Protein AF-A0A7C4CR99-F1 (afdb_monomer)

Secondary structure (DSSP, 8-state):
-HHHHHHHHHHTS---B----SSHHHHHHHHHHHHHHHIIIIITTTSS-HHHHHHHHHTB-

Nearest PDB structures (foldseek):
  1lso-assembly1_B  TM=8.759E-01  e=4.147E-02  Homo sapiens
  3f3s-assembly1_A  TM=8.271E-01  e=1.455E+00  Homo sapiens
  3ado-assembly1_A  TM=8.248E-01  e=1.639E+00  Oryctolagus cuniculus
  6qv3-assembly1_A  TM=6.940E-01  e=6.040E+00  Thermochaetoides thermophila
  5lge-assembly1_A  TM=4.169E-01  e=8.621E+00  Homo sapiens

Radius of gyration: 11.03 Å; Cα contacts (8 Å, |Δi|>4): 62; chains: 1; bounding box: 25×17×28 Å

Foldseek 3Di:
DLLVVLLCCCQVVVAQEERDDPDVVVVVVSLVVSLVCCCVPQPVVVNDDPVSSVSSSVSYD

pLDDT: mean 96.51, std 2.34, range [80.75, 98.12]

Solvent-accessible surface area (backbone atoms only — not comparable to full-atom values): 3458 Å² total; per-residue (Å²): 107,70,52,58,50,48,49,46,40,18,61,74,66,64,36,78,35,78,68,84,65,100,42,70,70,57,41,53,51,38,52,53,50,48,52,55,50,45,43,64,68,25,34,77,65,72,75,40,52,72,68,60,51,51,56,30,51,73,26,52,80

Sequence (61 aa):
MGSQIAQLLSRVGKYSVVLVDVSDDIVGKALKFIEAYLRKYFVEKGKMTEGEMEEVLSRIR

Mean predicted aligned error: 2.14 Å

Structure (mmCIF, N/CA/C/O backbone):
data_AF-A0A7C4CR99-F1
#
_entry.id   AF-A0A7C4CR99-F1
#
loop_
_atom_site.group_PDB
_atom_site.id
_atom_site.type_symbol
_atom_site.label_atom_id
_atom_site.label_alt_id
_atom_site.label_comp_id
_atom_site.label_asym_id
_atom_site.label_entity_id
_atom_site.label_seq_id
_atom_site.pdbx_PDB_ins_code
_atom_site.Cartn_x
_atom_site.Cartn_y
_atom_site.Cartn_z
_atom_site.occupancy
_atom_site.B_iso_or_equiv
_atom_site.auth_seq_id
_atom_site.auth_comp_id
_atom_site.auth_asym_id
_atom_site.auth_atom_id
_atom_site.pdbx_PDB_model_num
ATOM 1 N N . MET A 1 1 ? 7.341 11.098 -4.178 1.00 80.75 1 MET A N 1
ATOM 2 C CA . MET A 1 1 ? 6.205 11.566 -5.002 1.00 80.75 1 MET A CA 1
ATOM 3 C C . MET A 1 1 ? 5.444 10.403 -5.632 1.00 80.75 1 MET A C 1
ATOM 5 O O . MET A 1 1 ? 4.288 10.239 -5.274 1.00 80.75 1 MET A O 1
ATOM 9 N N . GLY A 1 2 ? 6.055 9.556 -6.477 1.00 93.38 2 GLY A N 1
ATOM 10 C CA . GLY A 1 2 ? 5.355 8.414 -7.105 1.00 93.38 2 GLY A CA 1
ATOM 11 C C . GLY A 1 2 ? 4.642 7.483 -6.112 1.00 93.38 2 GLY A C 1
ATOM 12 O O . GLY A 1 2 ? 3.460 7.198 -6.273 1.00 93.38 2 GLY A O 1
ATOM 13 N N . SER A 1 3 ? 5.308 7.130 -5.008 1.00 94.56 3 SER A N 1
ATOM 14 C CA . SER A 1 3 ? 4.727 6.325 -3.922 1.00 94.56 3 SER A CA 1
ATOM 15 C C . SER A 1 3 ? 3.467 6.934 -3.289 1.00 94.56 3 SER A C 1
ATOM 17 O O . SER A 1 3 ? 2.500 6.229 -3.018 1.00 94.56 3 SER A O 1
ATOM 19 N N . GLN A 1 4 ? 3.444 8.252 -3.086 1.00 95.19 4 GLN A N 1
ATOM 20 C CA . GLN A 1 4 ? 2.300 8.959 -2.500 1.00 95.19 4 GLN A CA 1
ATOM 21 C C . GLN A 1 4 ? 1.122 9.041 -3.475 1.00 95.19 4 GLN A C 1
ATOM 23 O O . GLN A 1 4 ? -0.029 8.942 -3.054 1.00 95.19 4 GLN A O 1
ATOM 28 N N . ILE A 1 5 ? 1.398 9.190 -4.776 1.00 97.00 5 ILE A N 1
ATOM 29 C CA . ILE A 1 5 ? 0.366 9.151 -5.819 1.00 97.00 5 ILE A CA 1
ATOM 30 C C . ILE A 1 5 ? -0.246 7.751 -5.876 1.00 97.00 5 ILE A C 1
ATOM 32 O O . ILE A 1 5 ? -1.468 7.623 -5.820 1.00 97.00 5 ILE A O 1
ATOM 36 N N . ALA A 1 6 ? 0.590 6.710 -5.911 1.00 97.31 6 ALA A N 1
ATOM 37 C CA . ALA A 1 6 ? 0.125 5.327 -5.932 1.00 97.31 6 ALA A CA 1
ATOM 38 C C . ALA A 1 6 ? -0.745 5.006 -4.712 1.00 97.31 6 ALA A C 1
ATOM 40 O O . ALA A 1 6 ? -1.857 4.507 -4.864 1.00 97.31 6 ALA A O 1
ATOM 41 N N . GLN A 1 7 ? -0.293 5.400 -3.520 1.00 96.62 7 GLN A N 1
ATOM 42 C CA . GLN A 1 7 ? -1.059 5.282 -2.283 1.00 96.62 7 GLN A CA 1
ATOM 43 C C . GLN A 1 7 ? -2.403 6.021 -2.347 1.00 96.62 7 GLN A C 1
ATOM 45 O O . GLN A 1 7 ? -3.418 5.505 -1.881 1.00 96.62 7 GLN A O 1
ATOM 50 N N . LEU A 1 8 ? -2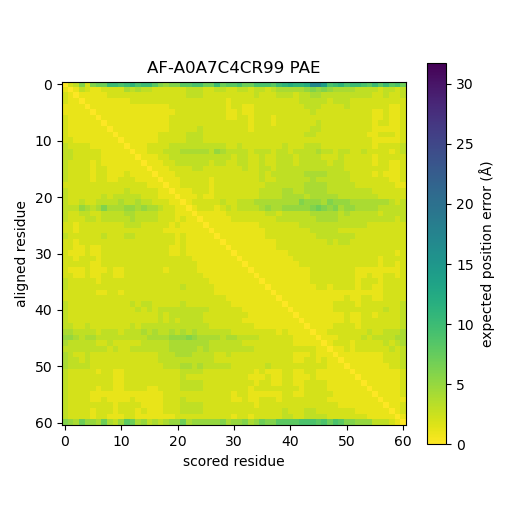.433 7.253 -2.860 1.00 97.19 8 LEU A N 1
ATOM 51 C CA . LEU A 1 8 ? -3.662 8.041 -2.925 1.00 97.19 8 LEU A CA 1
ATOM 52 C C . LEU A 1 8 ? -4.683 7.391 -3.866 1.00 97.19 8 LEU A C 1
ATOM 54 O O . LEU A 1 8 ? -5.851 7.241 -3.495 1.00 97.19 8 LEU A O 1
ATOM 58 N N . LEU A 1 9 ? -4.234 6.978 -5.053 1.00 97.62 9 LEU A N 1
ATOM 59 C CA . LEU A 1 9 ? -5.070 6.339 -6.067 1.00 97.62 9 LEU A CA 1
ATOM 60 C C . LEU A 1 9 ? -5.598 4.978 -5.600 1.00 97.62 9 LEU A C 1
ATOM 62 O O . LEU A 1 9 ? -6.784 4.703 -5.779 1.00 97.62 9 LEU A O 1
ATOM 66 N N . SER A 1 10 ? -4.773 4.162 -4.941 1.00 97.06 10 SER A N 1
ATOM 67 C CA . SER A 1 10 ? -5.215 2.865 -4.420 1.00 97.06 10 SER A CA 1
ATOM 68 C C . SER A 1 10 ? -6.126 2.999 -3.196 1.00 97.06 10 SER A C 1
ATOM 70 O O . SER A 1 10 ? -7.105 2.264 -3.067 1.00 97.06 10 SER A O 1
ATOM 72 N N . ARG A 1 11 ? -5.869 3.966 -2.303 1.00 96.44 11 ARG A N 1
ATOM 73 C CA . ARG A 1 11 ? -6.643 4.151 -1.063 1.00 96.44 11 ARG A CA 1
ATOM 74 C C . ARG A 1 11 ? -7.985 4.831 -1.270 1.00 96.44 11 ARG A C 1
ATOM 76 O O . ARG A 1 11 ? -8.990 4.343 -0.752 1.00 96.44 11 ARG A O 1
ATOM 83 N N . VAL A 1 12 ? -7.977 5.975 -1.952 1.00 96.38 12 VAL A N 1
ATOM 84 C CA . VAL A 1 12 ? -9.154 6.841 -2.118 1.00 96.38 12 VAL A CA 1
ATOM 85 C C . VAL A 1 12 ? -9.876 6.501 -3.412 1.00 96.38 12 VAL A C 1
ATOM 87 O O . VAL A 1 12 ? -11.084 6.3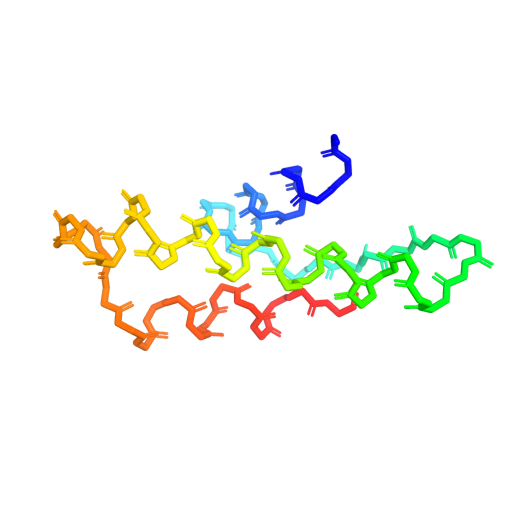03 -3.394 1.00 96.38 12 VAL A O 1
ATOM 90 N N . GLY A 1 13 ? -9.132 6.378 -4.514 1.00 95.44 13 GLY A N 1
ATOM 91 C CA . GLY A 1 13 ? -9.694 6.020 -5.818 1.00 95.44 13 GLY A CA 1
ATOM 92 C C . GLY A 1 13 ? -10.050 4.538 -5.961 1.00 95.44 13 GLY A C 1
ATOM 93 O O . GLY A 1 13 ? -10.772 4.185 -6.885 1.00 95.44 13 GLY A O 1
ATOM 94 N N . LYS A 1 14 ? -9.558 3.673 -5.059 1.00 96.81 14 LYS A N 1
ATOM 95 C CA . LYS A 1 14 ? -9.726 2.206 -5.111 1.00 96.81 14 LYS A CA 1
ATOM 96 C C . LYS A 1 14 ? -9.238 1.582 -6.424 1.00 96.81 14 LYS A C 1
ATOM 98 O O . LYS A 1 14 ? -9.652 0.480 -6.780 1.00 96.81 14 LYS A O 1
ATOM 103 N N . TYR A 1 15 ? -8.328 2.260 -7.120 1.00 97.81 15 TYR A N 1
ATOM 104 C CA . TYR A 1 15 ? -7.779 1.791 -8.386 1.00 97.81 15 TYR A CA 1
ATOM 105 C C . TYR A 1 15 ? -6.693 0.744 -8.173 1.00 97.81 15 TYR A C 1
ATOM 107 O O . TYR A 1 15 ? -5.929 0.820 -7.211 1.00 97.81 15 TYR A O 1
ATOM 115 N N . SER A 1 16 ? -6.589 -0.191 -9.119 1.00 97.44 16 SER A N 1
ATOM 116 C CA . SER A 1 16 ? -5.368 -0.975 -9.287 1.00 97.44 16 SER A CA 1
ATOM 117 C C . SER A 1 16 ? -4.308 -0.064 -9.900 1.00 97.44 16 SER A C 1
ATOM 119 O O . SER A 1 16 ? -4.535 0.523 -10.957 1.00 97.44 16 SER A O 1
ATOM 121 N N . VAL A 1 17 ? -3.167 0.070 -9.237 1.00 97.56 17 VAL A N 1
ATOM 122 C CA . VAL A 1 17 ? -2.072 0.954 -9.645 1.00 97.56 17 VAL A CA 1
ATOM 123 C C . VAL A 1 17 ? -0.848 0.105 -9.933 1.00 97.56 17 VAL A C 1
ATOM 125 O O . VAL A 1 17 ? -0.535 -0.783 -9.149 1.00 97.56 17 VAL A O 1
ATOM 128 N N . VAL A 1 18 ? -0.154 0.397 -11.031 1.00 96.94 18 VAL A N 1
ATOM 129 C CA . VAL A 1 18 ? 1.154 -0.199 -11.317 1.00 96.94 18 VAL A CA 1
ATOM 130 C C . VAL A 1 18 ? 2.237 0.814 -10.955 1.00 96.94 18 VAL A C 1
ATOM 132 O O . VAL A 1 18 ? 2.239 1.930 -11.483 1.00 96.94 18 VAL A O 1
ATOM 135 N N . LEU A 1 19 ? 3.123 0.456 -10.030 1.00 95.62 19 LEU A N 1
ATOM 136 C CA . LEU A 1 19 ? 4.246 1.271 -9.589 1.00 95.62 19 LEU A CA 1
ATOM 137 C C . LEU A 1 19 ? 5.516 0.812 -10.308 1.00 95.62 19 LEU A C 1
ATOM 139 O O . LEU A 1 19 ? 6.095 -0.217 -9.985 1.00 95.62 19 LEU A O 1
ATOM 143 N N . VAL A 1 20 ? 5.963 1.615 -11.270 1.00 96.38 20 VAL A N 1
ATOM 144 C CA . VAL A 1 20 ? 7.157 1.329 -12.073 1.00 96.38 20 VAL A CA 1
ATOM 145 C C . VAL A 1 20 ? 8.286 2.270 -11.677 1.00 96.38 20 VAL A C 1
ATOM 147 O O . VAL A 1 20 ? 8.066 3.469 -11.499 1.00 96.38 20 VAL A O 1
ATOM 150 N N . ASP A 1 21 ? 9.496 1.730 -11.587 1.00 96.38 21 ASP A N 1
ATOM 151 C CA . ASP A 1 21 ? 10.737 2.490 -11.459 1.00 96.38 21 ASP A CA 1
ATOM 152 C C . ASP A 1 21 ? 11.852 1.782 -12.254 1.00 96.38 21 ASP A C 1
ATOM 154 O O . ASP A 1 21 ? 11.649 0.691 -12.786 1.00 96.38 21 ASP A O 1
ATOM 158 N N . VAL A 1 22 ? 13.035 2.389 -12.352 1.00 96.75 22 VAL A N 1
ATOM 159 C CA . VAL A 1 22 ? 14.182 1.826 -13.091 1.00 96.75 22 VAL A CA 1
ATOM 160 C C . VAL A 1 22 ? 14.828 0.619 -12.399 1.00 96.75 22 VAL A C 1
ATOM 162 O O . VAL A 1 22 ? 15.671 -0.048 -12.993 1.00 96.75 22 VAL A O 1
ATOM 165 N N . SER A 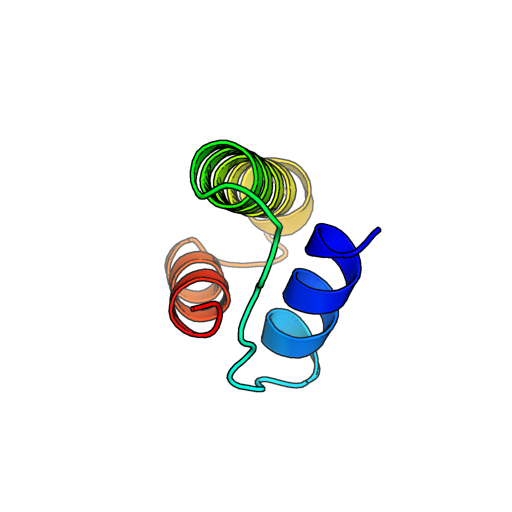1 23 ? 14.479 0.355 -11.138 1.00 96.12 23 SER A N 1
ATOM 166 C CA . SER A 1 23 ? 15.029 -0.733 -10.329 1.00 96.12 23 SER A CA 1
ATOM 167 C C . SER A 1 23 ? 13.996 -1.247 -9.327 1.00 96.12 23 SER A C 1
ATOM 169 O O . SER A 1 23 ? 13.358 -0.460 -8.620 1.00 96.12 23 SER A O 1
ATOM 171 N N . ASP A 1 24 ? 13.908 -2.571 -9.203 1.00 95.31 24 ASP A N 1
ATOM 172 C CA . ASP A 1 24 ? 13.018 -3.250 -8.254 1.00 95.31 24 ASP A CA 1
ATOM 173 C C . ASP A 1 24 ? 13.322 -2.887 -6.793 1.00 95.31 24 ASP A C 1
ATOM 175 O O . ASP A 1 24 ? 12.416 -2.826 -5.961 1.00 95.31 24 ASP A O 1
ATOM 179 N N . ASP A 1 25 ? 14.575 -2.557 -6.465 1.00 96.44 25 ASP A N 1
ATOM 180 C CA . ASP A 1 25 ? 14.954 -2.111 -5.121 1.00 96.44 25 ASP A CA 1
ATOM 181 C C . ASP A 1 25 ? 14.268 -0.794 -4.742 1.00 96.44 25 ASP A C 1
ATOM 183 O O . ASP A 1 25 ? 13.920 -0.566 -3.577 1.00 96.44 25 ASP A O 1
ATOM 187 N N . ILE A 1 26 ? 14.076 0.096 -5.720 1.00 96.50 26 ILE A N 1
ATOM 188 C CA . ILE A 1 26 ? 13.405 1.381 -5.513 1.00 96.50 26 ILE A CA 1
ATOM 189 C C . ILE A 1 26 ? 11.910 1.143 -5.305 1.00 96.50 26 ILE A C 1
ATOM 191 O O . ILE A 1 26 ? 11.336 1.683 -4.353 1.00 96.50 26 ILE A O 1
ATOM 195 N N . VAL A 1 27 ? 11.304 0.272 -6.117 1.00 96.25 27 VAL A N 1
ATOM 196 C CA . VAL A 1 27 ? 9.900 -0.142 -5.972 1.0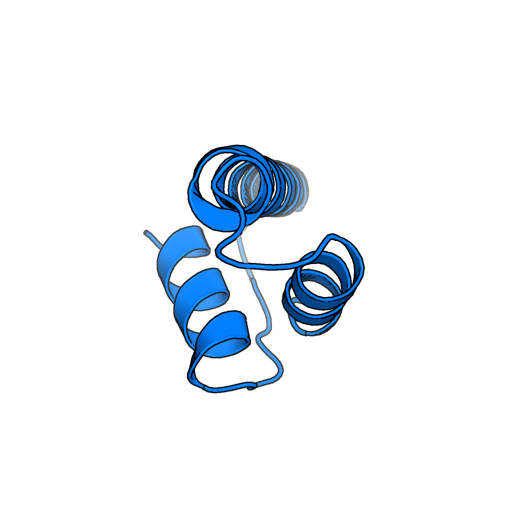0 96.25 27 VAL A CA 1
ATOM 197 C C . VAL A 1 27 ? 9.670 -0.784 -4.600 1.00 96.25 27 VAL A C 1
ATOM 199 O O . VAL A 1 27 ? 8.772 -0.373 -3.864 1.00 96.25 27 VAL A O 1
ATOM 202 N N . GLY A 1 28 ? 10.536 -1.706 -4.177 1.00 96.44 28 GLY A N 1
ATOM 203 C CA . GLY A 1 28 ? 10.451 -2.353 -2.867 1.00 96.44 28 GLY A CA 1
ATOM 204 C C . GLY A 1 28 ? 10.562 -1.367 -1.698 1.00 96.44 28 GLY A C 1
ATOM 205 O O . GL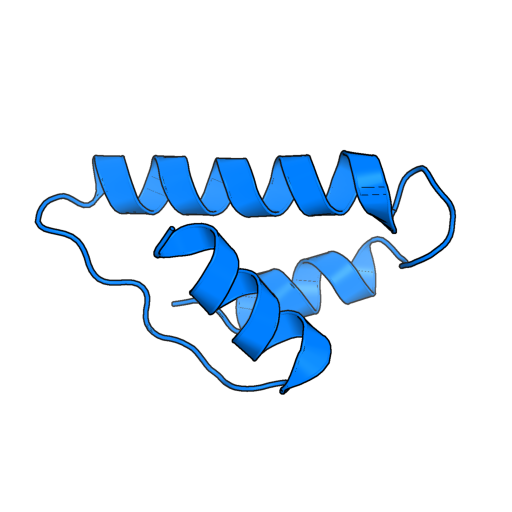Y A 1 28 ? 9.802 -1.453 -0.728 1.00 96.44 28 GLY A O 1
ATOM 206 N N . LYS A 1 29 ? 11.463 -0.378 -1.783 1.00 96.50 29 LYS A N 1
ATOM 207 C CA . LYS A 1 29 ? 11.559 0.705 -0.786 1.00 96.50 29 LYS A CA 1
ATOM 208 C C . LYS A 1 29 ? 10.305 1.577 -0.770 1.00 96.50 29 LYS A C 1
ATOM 210 O O . LYS A 1 29 ? 9.845 1.957 0.307 1.00 96.50 29 LYS A O 1
ATOM 215 N N . ALA A 1 30 ? 9.742 1.881 -1.937 1.00 96.38 30 ALA A N 1
ATOM 216 C CA . ALA A 1 30 ? 8.516 2.658 -2.053 1.00 96.38 30 ALA A CA 1
ATOM 217 C C . ALA A 1 30 ? 7.315 1.934 -1.423 1.00 96.38 30 ALA A C 1
ATOM 219 O O . ALA A 1 30 ? 6.567 2.565 -0.676 1.00 96.38 30 ALA A O 1
ATOM 220 N N . LEU A 1 31 ? 7.169 0.624 -1.641 1.00 96.88 31 LEU A N 1
ATOM 221 C CA . LEU A 1 31 ? 6.109 -0.186 -1.028 1.00 96.88 31 LEU A CA 1
ATOM 222 C C . LEU A 1 31 ? 6.219 -0.207 0.502 1.00 96.88 31 LEU A C 1
ATOM 224 O O . LEU A 1 31 ? 5.246 0.103 1.190 1.00 96.88 31 LEU A O 1
ATOM 228 N N . LYS A 1 32 ? 7.420 -0.453 1.041 1.00 96.88 32 LYS A N 1
ATOM 229 C CA . LYS A 1 32 ? 7.672 -0.403 2.495 1.00 96.88 32 LYS A CA 1
ATOM 230 C C . LYS A 1 32 ? 7.373 0.972 3.090 1.00 96.88 32 LYS A C 1
ATOM 232 O O . LYS A 1 32 ? 6.838 1.074 4.191 1.00 96.88 32 LYS A O 1
ATOM 237 N N . PHE A 1 33 ? 7.702 2.042 2.364 1.00 96.94 33 PHE A N 1
ATOM 238 C CA . PHE A 1 33 ? 7.372 3.400 2.786 1.00 96.94 33 PHE A CA 1
ATOM 239 C C . PHE A 1 33 ? 5.854 3.627 2.852 1.00 96.94 33 PHE A C 1
ATOM 241 O O . PHE A 1 33 ? 5.372 4.201 3.829 1.00 96.94 33 PHE A O 1
ATOM 248 N N . ILE A 1 34 ? 5.101 3.171 1.844 1.00 97.44 34 ILE A N 1
ATOM 249 C CA . ILE A 1 34 ? 3.634 3.288 1.815 1.00 97.44 34 ILE A CA 1
ATOM 250 C C . ILE A 1 34 ? 3.016 2.527 2.991 1.00 97.44 34 ILE A C 1
ATOM 252 O O . ILE A 1 34 ? 2.189 3.095 3.705 1.00 97.44 34 ILE A O 1
ATOM 256 N N . GLU A 1 35 ? 3.444 1.285 3.228 1.00 97.75 35 GLU A N 1
ATOM 257 C CA . GLU A 1 35 ? 2.975 0.466 4.350 1.00 97.75 35 GLU A CA 1
ATOM 258 C C . GLU A 1 35 ? 3.241 1.154 5.695 1.00 97.75 35 GLU A C 1
ATOM 260 O O . GLU A 1 35 ? 2.312 1.380 6.473 1.00 97.75 35 GLU A O 1
ATOM 265 N N . ALA A 1 36 ? 4.487 1.564 5.954 1.00 97.75 36 ALA A N 1
ATOM 266 C CA . ALA A 1 36 ? 4.859 2.214 7.209 1.00 97.75 36 ALA A CA 1
ATOM 267 C C . ALA A 1 36 ? 4.075 3.517 7.439 1.00 97.75 36 ALA A C 1
ATOM 269 O O . ALA A 1 36 ? 3.659 3.819 8.560 1.00 97.75 36 ALA A O 1
ATOM 270 N N . TYR A 1 37 ? 3.843 4.290 6.376 1.00 97.25 37 TYR A N 1
ATOM 271 C CA . TYR A 1 37 ? 3.062 5.518 6.447 1.00 97.25 37 TYR A CA 1
ATOM 272 C C . TYR A 1 37 ? 1.581 5.244 6.751 1.00 97.25 37 TYR A C 1
ATOM 274 O O . TYR A 1 37 ? 0.996 5.923 7.600 1.00 97.25 37 TYR A O 1
ATOM 282 N N . LEU A 1 38 ? 0.964 4.259 6.087 1.00 97.56 38 LEU A N 1
ATOM 283 C CA . LEU A 1 38 ? -0.425 3.866 6.347 1.00 97.56 38 LEU A CA 1
ATOM 284 C C . LEU A 1 38 ? -0.596 3.357 7.780 1.00 97.56 38 LEU A C 1
ATOM 286 O O . LEU A 1 38 ? -1.497 3.823 8.483 1.00 97.56 38 LEU A O 1
ATOM 290 N N . ARG A 1 39 ? 0.316 2.495 8.240 1.00 98.12 39 ARG A N 1
ATOM 291 C CA . ARG A 1 39 ? 0.321 1.974 9.608 1.00 98.12 39 ARG A CA 1
ATOM 292 C C . ARG A 1 39 ? 0.379 3.111 10.634 1.00 98.12 39 ARG A C 1
ATOM 294 O O . ARG A 1 39 ? -0.537 3.254 11.438 1.00 98.12 39 ARG A O 1
ATOM 301 N N . LYS A 1 40 ? 1.376 3.998 10.529 1.00 97.75 40 LYS A N 1
ATOM 302 C CA . LYS A 1 40 ? 1.613 5.091 11.492 1.00 97.75 40 LYS A CA 1
ATOM 303 C C . LYS A 1 40 ? 0.513 6.156 11.528 1.00 97.75 40 LYS A C 1
ATOM 305 O O . LYS A 1 40 ? 0.189 6.703 12.581 1.00 97.75 40 LYS A O 1
ATOM 310 N N . TYR A 1 41 ? -0.025 6.547 10.371 1.00 97.25 41 TYR A N 1
ATOM 311 C CA . TYR A 1 41 ? -0.916 7.714 10.293 1.00 97.25 41 TYR A CA 1
ATOM 312 C C . TYR A 1 41 ? -2.400 7.377 10.174 1.00 97.25 41 TYR A C 1
ATOM 314 O O . TYR A 1 41 ? -3.226 8.253 10.454 1.00 97.25 41 TYR A O 1
ATOM 322 N N . PHE A 1 42 ? -2.744 6.147 9.789 1.00 97.25 42 PHE A N 1
ATOM 323 C CA . PHE A 1 42 ? -4.130 5.722 9.622 1.00 97.25 42 PHE A CA 1
ATOM 324 C C . PHE A 1 42 ? -4.497 4.583 10.560 1.00 97.25 42 PHE A C 1
ATOM 326 O O . PHE A 1 42 ? -5.464 4.745 11.300 1.00 97.25 42 PHE A O 1
ATOM 333 N N . VAL A 1 43 ? -3.717 3.500 10.594 1.00 97.56 43 VAL A N 1
ATOM 334 C CA . VAL A 1 43 ? -4.043 2.334 11.430 1.00 97.56 43 VAL A CA 1
ATOM 335 C C . VAL A 1 43 ? -3.881 2.646 12.914 1.00 97.56 43 VAL A C 1
ATOM 337 O O . VAL A 1 43 ? -4.853 2.596 13.661 1.00 97.56 43 VAL A O 1
ATOM 340 N N . GLU A 1 44 ? -2.696 3.089 13.341 1.00 98.00 44 GLU A N 1
ATOM 341 C CA . GLU A 1 44 ? -2.417 3.436 14.748 1.00 98.00 44 GLU A CA 1
ATOM 342 C C . GLU A 1 44 ? -3.312 4.567 15.274 1.00 98.00 44 GLU A C 1
ATOM 344 O O . GLU A 1 44 ? -3.536 4.694 16.475 1.00 98.00 44 GLU A O 1
ATOM 349 N N . LYS A 1 45 ? -3.854 5.395 14.374 1.00 97.69 45 LYS A N 1
ATOM 350 C CA . LYS A 1 45 ? -4.781 6.481 14.717 1.00 97.69 45 LYS A CA 1
ATOM 351 C C . LYS A 1 45 ? -6.255 6.068 14.664 1.00 97.69 45 LYS A C 1
ATOM 353 O O . LYS A 1 45 ? -7.110 6.945 14.776 1.00 97.69 45 LYS A O 1
ATOM 358 N N . GLY A 1 46 ? -6.559 4.788 14.437 1.00 96.94 46 GLY A N 1
ATOM 359 C CA . GLY A 1 46 ? -7.924 4.257 14.357 1.00 96.94 46 GLY A CA 1
ATOM 360 C C . GLY A 1 46 ? -8.742 4.776 13.169 1.00 96.94 46 GLY A C 1
ATOM 361 O O . GLY A 1 46 ? -9.965 4.714 13.193 1.00 96.94 46 GLY A O 1
ATOM 362 N N . LYS A 1 47 ? -8.090 5.326 12.137 1.00 97.38 47 LYS A N 1
ATOM 363 C CA . LYS A 1 47 ? -8.740 5.859 10.922 1.00 97.38 47 LYS A CA 1
ATOM 364 C C . LYS A 1 47 ? -8.900 4.811 9.819 1.00 97.38 47 LYS A C 1
ATOM 366 O O . LYS A 1 47 ? -9.477 5.116 8.779 1.00 97.38 47 LYS A O 1
ATOM 371 N N . MET A 1 48 ? -8.278 3.652 10.000 1.00 96.88 48 MET A N 1
ATOM 372 C CA . MET A 1 48 ? -8.225 2.533 9.067 1.00 96.88 48 MET A CA 1
ATOM 373 C C . MET A 1 48 ? -7.924 1.265 9.872 1.00 96.88 48 MET A C 1
ATOM 375 O O . MET A 1 48 ? -7.194 1.326 10.859 1.00 96.88 48 MET A O 1
ATOM 379 N N . THR A 1 49 ? -8.465 0.12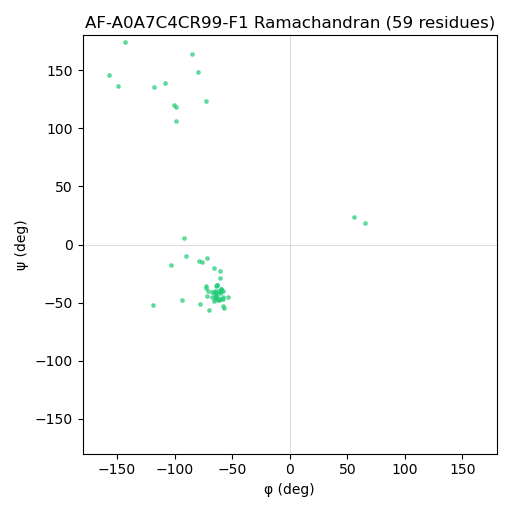7 9.464 1.00 97.81 49 THR A N 1
ATOM 380 C CA . THR A 1 49 ? -8.137 -1.193 10.024 1.00 97.81 49 THR A CA 1
ATOM 381 C C . THR A 1 49 ? -6.897 -1.796 9.353 1.00 97.81 49 THR A C 1
ATOM 383 O O . THR A 1 49 ? -6.491 -1.361 8.276 1.00 97.81 49 THR A O 1
ATOM 386 N N . GLU 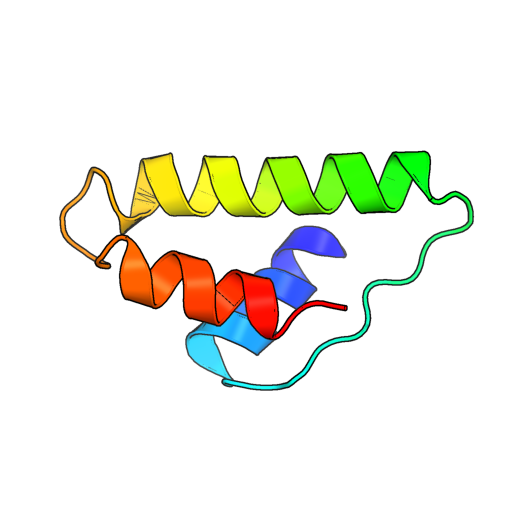A 1 50 ? -6.283 -2.822 9.953 1.00 96.44 50 GLU A N 1
ATOM 387 C CA . GLU A 1 50 ? -5.169 -3.527 9.295 1.00 96.44 50 GLU A CA 1
ATOM 388 C C . GLU A 1 50 ? -5.596 -4.169 7.965 1.00 96.44 50 GLU A C 1
ATOM 390 O O . GLU A 1 50 ? -4.896 -4.009 6.968 1.00 96.44 50 GLU A O 1
ATOM 395 N N . GLY A 1 51 ? -6.784 -4.782 7.905 1.00 97.69 51 GLY A N 1
ATOM 396 C CA . GLY A 1 51 ? -7.300 -5.381 6.669 1.00 97.69 51 GLY A CA 1
ATOM 397 C C . GLY A 1 51 ? -7.520 -4.356 5.552 1.00 97.69 51 GLY A C 1
ATOM 398 O O . GLY A 1 51 ? -7.149 -4.590 4.405 1.00 97.69 51 GLY A O 1
ATOM 399 N N . GLU A 1 52 ? -8.036 -3.166 5.874 1.00 96.75 52 GLU A N 1
ATOM 400 C CA . GLU A 1 52 ? -8.153 -2.087 4.885 1.00 96.75 52 GLU A CA 1
ATOM 401 C C . GLU A 1 52 ? -6.786 -1.615 4.374 1.00 96.75 52 GLU A C 1
ATOM 403 O O . GLU A 1 52 ? -6.664 -1.269 3.199 1.00 96.75 52 GLU A O 1
ATOM 408 N N . MET A 1 53 ? -5.752 -1.595 5.220 1.00 97.50 53 MET A N 1
ATOM 409 C CA . MET A 1 53 ? -4.390 -1.272 4.786 1.00 97.50 53 MET A CA 1
ATOM 410 C C . MET A 1 53 ? -3.854 -2.334 3.820 1.00 97.50 53 MET A C 1
ATOM 412 O O . MET A 1 53 ? -3.306 -1.980 2.774 1.00 97.50 53 MET A O 1
ATOM 416 N N . GLU A 1 54 ? -4.042 -3.616 4.131 1.00 97.38 54 GLU A N 1
ATOM 417 C CA . GLU A 1 54 ? -3.648 -4.728 3.260 1.00 97.38 54 GLU A CA 1
ATOM 418 C C . GLU A 1 54 ? -4.355 -4.665 1.903 1.00 97.38 54 GLU A C 1
ATOM 420 O O . GLU A 1 54 ? -3.721 -4.841 0.862 1.00 97.38 54 GLU A O 1
ATOM 425 N N . GLU A 1 55 ? -5.641 -4.305 1.875 1.00 97.19 55 GLU A N 1
ATOM 426 C CA . GLU A 1 55 ? -6.358 -4.072 0.621 1.00 97.19 55 GLU A CA 1
ATOM 427 C C . GLU A 1 55 ? -5.797 -2.897 -0.190 1.00 97.19 55 GLU A C 1
ATOM 429 O O . GLU A 1 55 ? -5.879 -2.874 -1.418 1.00 97.19 55 GLU A O 1
ATOM 434 N N . VAL A 1 56 ? -5.308 -1.844 0.466 1.00 97.50 56 VAL A N 1
ATOM 435 C CA . VAL A 1 56 ? -4.682 -0.714 -0.234 1.00 97.50 56 VAL A CA 1
ATOM 436 C C . VAL A 1 56 ? -3.377 -1.158 -0.881 1.00 97.50 56 VAL A C 1
ATOM 438 O O . VAL A 1 56 ? -3.113 -0.770 -2.018 1.00 97.50 56 VAL A O 1
ATOM 441 N N . LEU A 1 57 ? -2.590 -1.977 -0.186 1.00 97.06 57 LEU A N 1
ATOM 442 C CA . LEU A 1 57 ? -1.320 -2.496 -0.685 1.00 97.06 57 LEU A CA 1
ATOM 443 C C . LEU A 1 57 ? -1.520 -3.521 -1.806 1.00 97.06 57 LEU A C 1
ATOM 445 O O . LEU A 1 57 ? -0.814 -3.448 -2.803 1.00 97.06 57 LEU A O 1
ATOM 449 N N . SER A 1 58 ? -2.519 -4.403 -1.715 1.00 97.31 58 SER A N 1
ATOM 450 C CA . SER A 1 58 ? -2.789 -5.425 -2.743 1.00 97.31 58 SER A CA 1
ATOM 451 C C . SER A 1 58 ? -3.230 -4.849 -4.095 1.00 97.31 58 SER A C 1
ATOM 453 O O . SER A 1 58 ? -3.114 -5.507 -5.133 1.00 97.31 58 SER A O 1
ATOM 455 N N . ARG A 1 59 ? -3.721 -3.604 -4.098 1.00 97.0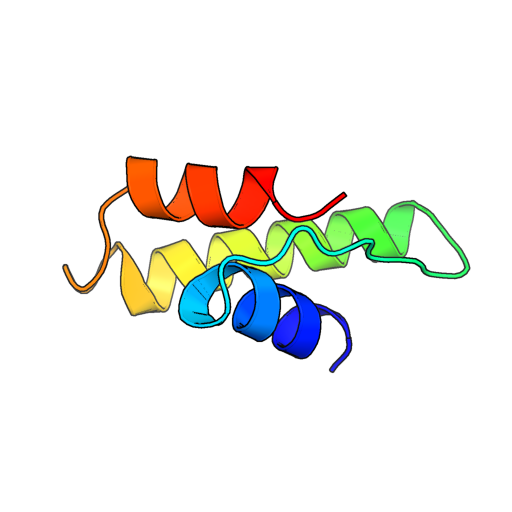6 59 ARG A N 1
ATOM 456 C CA . ARG A 1 59 ? -4.051 -2.844 -5.311 1.00 97.06 59 ARG A CA 1
ATOM 457 C C . ARG A 1 59 ? -2.820 -2.235 -5.990 1.00 97.06 59 ARG A C 1
ATOM 459 O O . ARG A 1 59 ? -2.947 -1.796 -7.131 1.00 97.06 59 ARG A O 1
ATOM 466 N N . ILE A 1 60 ? -1.667 -2.177 -5.324 1.00 96.94 60 ILE A N 1
ATOM 467 C CA . ILE A 1 60 ? -0.422 -1.635 -5.880 1.00 96.94 60 ILE A CA 1
ATOM 468 C C . ILE A 1 60 ? 0.435 -2.809 -6.356 1.00 96.94 60 ILE A C 1
ATOM 470 O O . ILE A 1 60 ? 0.797 -3.672 -5.560 1.00 96.94 60 ILE A O 1
ATOM 474 N N . ARG A 1 61 ? 0.719 -2.849 -7.656 1.00 90.62 61 ARG A N 1
ATOM 475 C CA . ARG A 1 61 ? 1.511 -3.893 -8.316 1.00 90.62 61 ARG A CA 1
ATOM 476 C C . ARG A 1 61 ? 2.791 -3.338 -8.902 1.00 90.62 61 ARG A C 1
ATOM 478 O O . ARG A 1 61 ? 2.761 -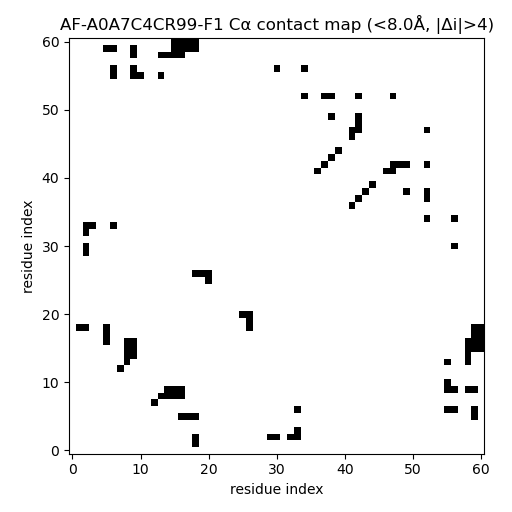2.168 -9.337 1.00 90.62 61 ARG A O 1
#